Protein AF-A0A9E2L057-F1 (afdb_monomer)

Foldseek 3Di:
DDEDAPDQDADCDDDCPVVQAEQEYHHDHYAHQEDAPQNNCNHQEYHHDHYAHCYYHCNNVCNHAYYHHDQYAHQDDDCLSPCNHAEDAHANYQHQEDECQSNPNHDYYHHYHHPNVPPDHQYHHDPVVVVVVVVDPPDCPDDVPRDPPPDD

pLDDT: mean 88.04, std 18.55, range [28.03, 98.88]

Secondary structure (DSSP, 8-state):
-EEEE--SS--S----TT-TTEEEEE--SS--SEEE-TT-TT--EEE--SS--SEEE-TT-TT--EEE--SS--S----TT-TT--EEE--SS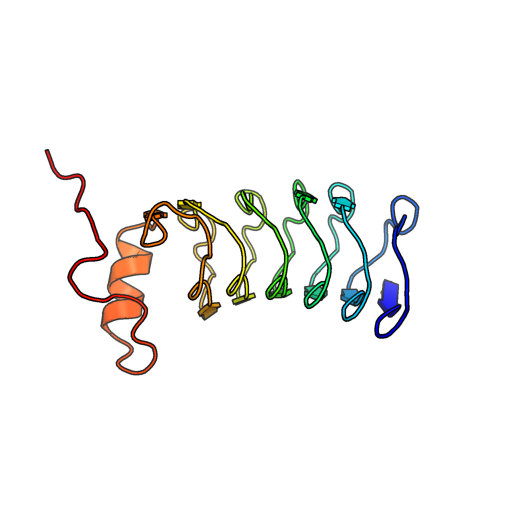--SEEE-TT-TT--EEE------SSSSPEEE--HHHHHHHHT-TT-----TTS------

Structure (mmCIF, N/CA/C/O backbone):
data_AF-A0A9E2L057-F1
#
_entry.id   AF-A0A9E2L057-F1
#
loop_
_atom_site.group_PDB
_atom_site.id
_atom_site.type_symbol
_atom_site.label_atom_id
_atom_site.label_alt_id
_atom_site.label_comp_id
_atom_site.label_asym_id
_atom_site.label_entity_id
_atom_site.label_seq_id
_atom_site.pdbx_PDB_ins_code
_atom_site.Cartn_x
_atom_site.Cartn_y
_atom_site.Cartn_z
_atom_site.occupancy
_atom_site.B_iso_or_equiv
_atom_site.auth_seq_id
_atom_site.auth_comp_id
_atom_site.auth_asym_id
_atom_site.auth_atom_id
_atom_site.pdbx_PDB_model_num
ATOM 1 N N . MET A 1 1 ? 17.215 0.470 -12.779 1.00 57.72 1 MET A N 1
ATOM 2 C CA . MET A 1 1 ? 16.504 1.315 -11.800 1.00 57.72 1 MET A CA 1
ATOM 3 C C . MET A 1 1 ? 15.475 2.101 -12.579 1.00 57.72 1 MET A C 1
ATOM 5 O O . MET A 1 1 ? 15.867 2.837 -13.475 1.00 57.72 1 MET A O 1
ATOM 9 N N . GLY A 1 2 ? 14.192 1.844 -12.336 1.00 88.00 2 GLY A N 1
ATOM 10 C CA . GLY A 1 2 ? 13.094 2.605 -12.920 1.00 88.00 2 GLY A CA 1
ATOM 11 C C . GLY A 1 2 ? 12.475 3.464 -11.829 1.00 88.00 2 GLY A C 1
ATOM 12 O O . GLY A 1 2 ? 11.974 2.924 -10.846 1.00 88.00 2 GLY A O 1
ATOM 13 N N . THR A 1 3 ? 12.531 4.779 -11.977 1.00 95.31 3 THR A N 1
ATOM 14 C CA . THR A 1 3 ? 11.833 5.711 -11.087 1.00 95.31 3 THR A CA 1
ATOM 15 C C . THR A 1 3 ? 10.830 6.476 -11.927 1.00 95.31 3 THR A C 1
ATOM 17 O O . THR A 1 3 ? 11.185 6.955 -13.004 1.00 95.31 3 THR A O 1
ATOM 20 N N . LEU A 1 4 ? 9.597 6.575 -11.441 1.00 97.31 4 LEU A N 1
ATOM 21 C CA . LEU A 1 4 ? 8.559 7.410 -12.029 1.00 97.31 4 LEU A CA 1
ATOM 22 C C . LEU A 1 4 ? 8.053 8.379 -10.965 1.00 97.31 4 LEU A C 1
ATOM 24 O O . LEU A 1 4 ? 7.635 7.948 -9.893 1.00 97.31 4 LEU A O 1
ATOM 28 N N . ASP A 1 5 ? 8.094 9.668 -11.285 1.00 98.06 5 ASP A N 1
ATOM 29 C CA . ASP A 1 5 ? 7.469 10.728 -1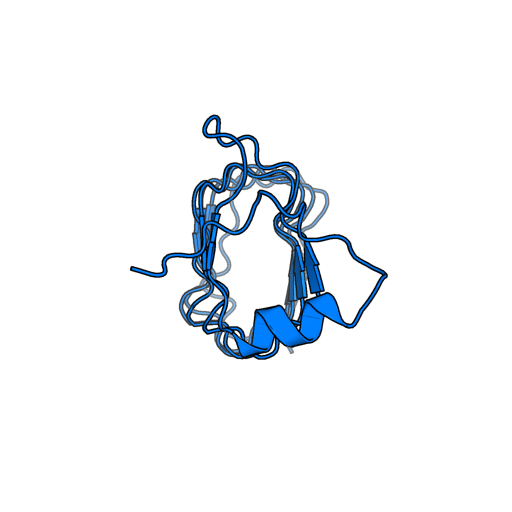0.504 1.00 98.06 5 ASP A CA 1
ATOM 30 C C . ASP A 1 5 ? 6.471 11.460 -11.401 1.00 98.06 5 ASP A C 1
ATOM 32 O O . ASP A 1 5 ? 6.829 11.992 -12.453 1.00 98.06 5 ASP A O 1
ATOM 36 N N . CYS A 1 6 ? 5.209 11.416 -10.999 1.00 97.50 6 CYS A N 1
ATOM 37 C CA . CYS A 1 6 ? 4.091 12.110 -11.627 1.00 97.50 6 CYS A CA 1
ATOM 38 C C . CYS A 1 6 ? 3.256 12.870 -10.583 1.00 97.50 6 CYS A C 1
ATOM 40 O O . CYS A 1 6 ? 2.071 13.141 -10.790 1.00 97.50 6 CYS A O 1
ATOM 42 N N . SER A 1 7 ? 3.872 13.204 -9.446 1.00 97.94 7 SER A N 1
ATOM 43 C CA . SER A 1 7 ? 3.223 13.934 -8.361 1.00 97.94 7 SER A CA 1
ATOM 44 C C . SER A 1 7 ? 2.783 15.342 -8.768 1.00 97.94 7 SER A C 1
ATOM 46 O O . SER A 1 7 ? 3.305 15.904 -9.732 1.00 97.94 7 SER A O 1
ATOM 48 N N . ASN A 1 8 ? 1.856 15.931 -8.008 1.00 98.38 8 ASN A N 1
ATOM 49 C CA . ASN A 1 8 ? 1.398 17.317 -8.178 1.00 98.38 8 ASN A CA 1
ATOM 50 C C . ASN A 1 8 ? 0.765 17.578 -9.554 1.00 98.38 8 ASN A C 1
ATOM 52 O O . ASN A 1 8 ? 1.102 18.541 -10.248 1.00 98.38 8 ASN A O 1
ATOM 56 N N . ASN A 1 9 ? -0.150 16.699 -9.954 1.00 98.12 9 ASN A N 1
ATOM 57 C CA . ASN A 1 9 ? -0.898 16.808 -11.201 1.00 98.12 9 ASN A CA 1
ATOM 58 C C . ASN A 1 9 ? -2.406 16.659 -10.930 1.00 98.12 9 ASN A C 1
ATOM 60 O O . ASN A 1 9 ? -2.872 16.737 -9.798 1.00 98.12 9 ASN A O 1
ATOM 64 N N . GLN A 1 10 ? -3.183 16.502 -11.997 1.00 98.12 10 GLN A N 1
ATOM 65 C CA . GLN A 1 10 ? -4.628 16.258 -11.959 1.00 98.12 10 GLN A CA 1
ATOM 66 C C . GLN A 1 10 ? -4.942 14.891 -12.582 1.00 98.12 10 GLN A C 1
ATOM 68 O O . GLN A 1 10 ? -5.895 14.739 -13.345 1.00 98.12 10 GLN A O 1
ATOM 73 N N . LEU A 1 11 ? -4.067 13.903 -12.360 1.00 98.50 11 LEU A N 1
ATOM 74 C CA . LEU A 1 11 ? -4.264 12.561 -12.895 1.00 98.50 11 LEU A CA 1
ATOM 75 C C . LEU A 1 11 ? -5.439 11.912 -12.173 1.00 98.50 11 LEU A C 1
ATOM 77 O O . LEU A 1 11 ? -5.391 11.723 -10.964 1.00 98.50 11 LEU A O 1
ATOM 81 N N . THR A 1 12 ? -6.462 11.529 -12.928 1.00 98.12 12 THR A N 1
ATOM 82 C CA . THR A 1 12 ? -7.587 10.724 -12.428 1.00 98.12 12 THR A CA 1
ATOM 83 C C . THR A 1 12 ? -7.329 9.222 -12.570 1.00 98.12 12 THR A C 1
ATOM 85 O O . THR A 1 12 ? -7.971 8.399 -11.924 1.00 98.12 12 THR A O 1
ATOM 88 N N . ALA A 1 13 ? -6.356 8.852 -13.407 1.00 97.94 13 ALA A N 1
ATOM 89 C CA . ALA A 1 13 ? -5.925 7.482 -13.633 1.00 97.94 13 ALA A CA 1
ATOM 90 C C . ALA A 1 13 ? -4.418 7.432 -13.902 1.00 97.94 13 ALA A C 1
ATOM 92 O O . ALA A 1 13 ? -3.848 8.344 -14.506 1.00 97.94 13 ALA A O 1
ATOM 93 N N . LEU A 1 14 ? -3.788 6.334 -13.489 1.00 97.88 14 LEU A N 1
ATOM 94 C CA . LEU A 1 14 ? -2.377 6.058 -13.723 1.00 97.88 14 LEU A CA 1
ATOM 95 C C . LEU A 1 14 ? -2.206 4.592 -14.130 1.00 97.88 14 LEU A C 1
ATOM 97 O O . LEU A 1 14 ? -2.419 3.693 -13.322 1.00 97.88 14 LEU A O 1
ATOM 101 N N . ASP A 1 15 ? -1.796 4.360 -15.376 1.00 97.38 15 ASP A N 1
ATOM 102 C CA . ASP A 1 15 ? -1.434 3.029 -15.867 1.00 97.38 15 ASP A CA 1
ATOM 103 C C . ASP A 1 15 ? 0.091 2.879 -15.901 1.00 97.38 15 ASP A C 1
ATOM 105 O O . ASP A 1 15 ? 0.792 3.549 -16.662 1.00 97.38 15 ASP A O 1
ATOM 109 N N . VAL A 1 16 ? 0.599 1.980 -15.058 1.00 96.19 16 VAL A N 1
ATOM 110 C CA . VAL A 1 16 ? 2.021 1.622 -14.961 1.00 96.19 16 VAL A CA 1
ATOM 111 C C . VAL A 1 16 ? 2.269 0.143 -15.259 1.00 96.19 16 VAL A C 1
ATOM 113 O O . VAL A 1 16 ? 3.360 -0.363 -14.978 1.00 96.19 16 VAL A O 1
ATOM 116 N N . ALA A 1 17 ? 1.303 -0.570 -15.849 1.00 94.81 17 ALA A N 1
ATOM 117 C CA . ALA A 1 17 ? 1.390 -2.015 -16.077 1.00 94.81 17 ALA A CA 1
ATOM 118 C C . ALA A 1 17 ? 2.612 -2.407 -16.927 1.00 94.81 17 ALA A C 1
ATOM 120 O O . ALA A 1 17 ? 3.263 -3.420 -16.678 1.00 94.81 17 ALA A O 1
ATOM 121 N N . ASN A 1 18 ? 2.986 -1.559 -17.889 1.00 92.38 18 ASN A N 1
ATOM 122 C CA . ASN A 1 18 ? 4.136 -1.787 -18.770 1.00 92.38 18 ASN A CA 1
ATOM 123 C C . ASN A 1 18 ? 5.481 -1.333 -18.172 1.00 92.38 18 ASN A C 1
ATOM 125 O O . ASN A 1 18 ? 6.533 -1.485 -18.796 1.00 92.38 18 ASN A O 1
ATOM 129 N N . CYS A 1 19 ? 5.484 -0.801 -16.951 1.00 93.50 19 CYS A N 1
ATOM 130 C CA . CYS A 1 19 ? 6.676 -0.307 -16.270 1.00 93.50 19 CYS A CA 1
ATOM 131 C C . CYS A 1 19 ? 7.276 -1.368 -15.322 1.00 93.50 19 CYS A C 1
ATOM 133 O O . CYS A 1 19 ? 7.583 -1.086 -14.167 1.00 93.50 19 CYS A O 1
ATOM 135 N N . ALA A 1 20 ? 7.488 -2.595 -15.812 1.00 89.31 20 ALA A N 1
ATOM 136 C CA . ALA A 1 20 ? 7.874 -3.766 -15.001 1.00 89.31 20 ALA A CA 1
ATOM 137 C C . ALA A 1 20 ? 9.191 -3.625 -14.199 1.00 89.31 20 ALA A C 1
ATOM 139 O O . ALA A 1 20 ? 9.433 -4.361 -13.243 1.00 89.31 20 ALA A O 1
ATOM 140 N N . ASN A 1 21 ? 10.058 -2.679 -14.573 1.00 93.62 21 ASN A N 1
ATOM 141 C CA . ASN A 1 21 ? 11.343 -2.428 -13.908 1.00 93.62 21 ASN A CA 1
ATOM 142 C C . ASN A 1 21 ? 11.295 -1.281 -12.881 1.00 93.62 21 ASN A C 1
ATOM 144 O O . ASN A 1 21 ? 12.358 -0.802 -12.463 1.00 93.62 21 ASN A O 1
ATOM 148 N N . LEU A 1 22 ? 10.101 -0.803 -12.504 1.00 96.38 22 LEU A N 1
ATOM 149 C CA . LEU A 1 22 ? 9.967 0.219 -11.468 1.00 96.38 22 LEU A CA 1
ATOM 150 C C . LEU A 1 22 ? 10.514 -0.283 -10.131 1.00 96.38 22 LEU A C 1
ATOM 152 O O . LEU A 1 22 ? 10.210 -1.377 -9.666 1.00 96.38 22 LEU A O 1
ATOM 156 N N . THR A 1 23 ? 11.334 0.568 -9.529 1.00 97.50 23 THR A N 1
ATOM 157 C CA . THR A 1 23 ? 11.895 0.429 -8.185 1.00 97.50 23 THR A CA 1
ATOM 158 C C . THR A 1 23 ? 11.336 1.487 -7.237 1.00 97.50 23 THR A C 1
ATOM 160 O O . THR A 1 23 ? 11.343 1.275 -6.030 1.00 97.50 23 THR A O 1
ATOM 163 N N . 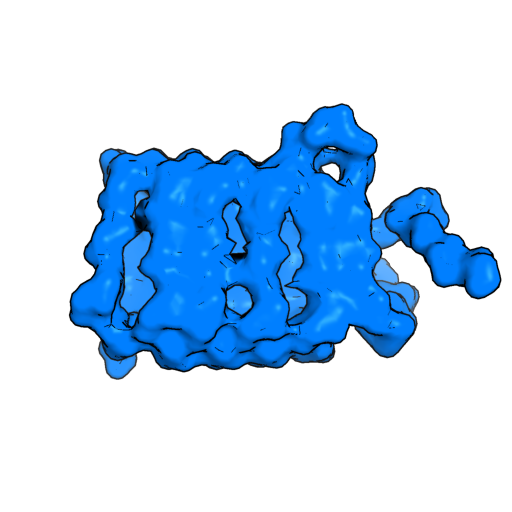SER A 1 24 ? 10.827 2.605 -7.767 1.00 97.81 24 SER A N 1
ATOM 164 C CA . SER A 1 24 ? 10.178 3.669 -6.996 1.00 97.81 24 SER A CA 1
ATOM 165 C C . SER A 1 24 ? 9.070 4.319 -7.819 1.00 97.81 24 SER A C 1
ATOM 167 O O . SER A 1 24 ? 9.290 4.635 -8.992 1.00 97.81 24 SER A O 1
ATOM 169 N N . LEU A 1 25 ? 7.916 4.550 -7.195 1.00 98.31 25 LEU A N 1
ATOM 170 C CA . LEU A 1 25 ? 6.788 5.266 -7.786 1.00 98.31 25 LEU A CA 1
ATOM 171 C C . LEU A 1 25 ? 6.327 6.394 -6.859 1.00 98.31 25 LEU A C 1
ATOM 173 O O . LEU A 1 25 ? 5.951 6.130 -5.719 1.00 98.31 25 LEU A O 1
ATOM 177 N N . THR A 1 26 ? 6.291 7.616 -7.383 1.00 98.56 26 THR A N 1
ATOM 178 C CA . THR A 1 26 ? 5.682 8.780 -6.732 1.00 98.56 26 THR A CA 1
ATOM 179 C C . THR A 1 26 ? 4.542 9.296 -7.607 1.00 98.56 26 THR A C 1
ATOM 181 O O . THR A 1 26 ? 4.741 9.680 -8.759 1.00 98.56 26 THR A O 1
ATOM 184 N N . CYS A 1 27 ? 3.330 9.284 -7.066 1.00 98.56 27 CYS A N 1
ATOM 185 C CA . CYS A 1 27 ? 2.098 9.739 -7.717 1.00 98.56 27 CYS A CA 1
ATOM 186 C C . CYS A 1 27 ? 1.209 10.538 -6.749 1.00 98.56 27 CYS A C 1
ATOM 188 O O . CYS A 1 27 ? -0.011 10.588 -6.901 1.00 98.56 27 CYS A O 1
ATOM 190 N N . SER A 1 28 ? 1.819 11.149 -5.731 1.00 98.69 28 SER A N 1
ATOM 191 C CA . SER A 1 28 ? 1.103 11.932 -4.727 1.00 98.69 28 SER A CA 1
ATOM 192 C C . SER A 1 28 ? 0.438 13.173 -5.309 1.00 98.69 28 SER A C 1
ATOM 194 O O . SER A 1 28 ? 0.844 13.653 -6.367 1.00 98.69 28 SER A O 1
ATOM 196 N N . ASP A 1 29 ? -0.546 13.713 -4.594 1.00 98.69 29 ASP A N 1
ATOM 197 C CA . ASP A 1 29 ? -1.180 14.991 -4.937 1.00 98.69 29 ASP A CA 1
ATOM 198 C C . ASP A 1 29 ? -1.779 14.946 -6.354 1.00 98.69 29 ASP A C 1
ATOM 200 O O . ASP A 1 29 ? -1.361 15.664 -7.265 1.00 98.69 29 ASP A O 1
ATOM 204 N N . ASN A 1 30 ? -2.714 14.012 -6.529 1.00 98.81 30 ASN A N 1
ATOM 205 C CA . ASN A 1 30 ? -3.459 13.742 -7.757 1.00 98.81 30 ASN A CA 1
ATOM 206 C C . ASN A 1 30 ? -4.922 13.390 -7.404 1.00 98.81 30 ASN A C 1
ATOM 208 O O . ASN A 1 30 ? -5.367 13.553 -6.268 1.00 98.81 30 ASN A O 1
ATOM 212 N N . GLU A 1 31 ? -5.694 12.916 -8.381 1.00 98.62 31 GLU A N 1
ATOM 213 C CA . GLU A 1 31 ? -7.104 12.538 -8.237 1.00 98.62 31 GLU A CA 1
ATOM 214 C C . GLU A 1 31 ? -7.327 11.049 -8.565 1.00 98.62 31 GLU A C 1
ATOM 216 O O . GLU A 1 31 ? -8.396 10.658 -9.022 1.00 98.62 31 GLU A O 1
ATOM 221 N N . ILE A 1 32 ? -6.310 10.202 -8.363 1.00 98.81 32 ILE A N 1
ATOM 222 C CA . ILE A 1 32 ? -6.346 8.788 -8.751 1.00 98.81 32 ILE A CA 1
ATOM 223 C C . ILE A 1 32 ? -7.300 8.024 -7.828 1.00 98.81 32 ILE A C 1
ATOM 225 O O . ILE A 1 32 ? -7.163 8.071 -6.605 1.00 98.81 32 ILE A O 1
ATOM 229 N N . GLU A 1 33 ? -8.234 7.275 -8.415 1.00 98.56 33 GLU A N 1
ATOM 230 C CA . GLU A 1 33 ? -9.225 6.479 -7.671 1.00 98.56 33 GLU A CA 1
ATOM 231 C C . GLU A 1 33 ? -8.782 5.032 -7.408 1.00 98.56 33 GLU A C 1
ATOM 233 O O . GLU A 1 33 ? -9.237 4.395 -6.450 1.00 98.56 33 GLU A O 1
ATOM 238 N N . GLN A 1 34 ? -7.911 4.495 -8.267 1.00 98.69 34 GLN A N 1
ATOM 239 C CA . GLN A 1 34 ? -7.412 3.122 -8.196 1.00 98.69 34 GLN A CA 1
ATOM 240 C C . GLN A 1 34 ? -5.957 3.048 -8.657 1.00 98.69 34 GLN A C 1
ATOM 242 O O . GLN A 1 34 ? -5.592 3.641 -9.673 1.00 98.69 34 GLN A O 1
ATOM 247 N N . LEU A 1 35 ? -5.143 2.278 -7.936 1.00 98.56 35 LEU A N 1
ATOM 248 C CA . LEU A 1 35 ? -3.752 2.021 -8.295 1.00 98.56 35 LEU A CA 1
ATOM 249 C C . LEU A 1 35 ? -3.439 0.528 -8.164 1.00 98.56 35 LEU A C 1
ATOM 251 O O . LEU A 1 35 ? -3.551 -0.045 -7.078 1.00 98.56 35 LEU A O 1
ATOM 255 N N . ASP A 1 36 ? -3.035 -0.095 -9.272 1.00 98.19 36 ASP A N 1
ATOM 256 C CA . ASP A 1 36 ? -2.633 -1.502 -9.325 1.00 98.19 36 ASP A CA 1
ATOM 257 C C . ASP A 1 36 ? -1.123 -1.632 -9.552 1.00 98.19 36 ASP A C 1
ATOM 259 O O . ASP A 1 36 ? -0.589 -1.198 -10.576 1.00 98.19 36 ASP A O 1
ATOM 263 N N . LEU A 1 37 ? -0.441 -2.233 -8.574 1.00 97.50 37 LEU A N 1
ATOM 264 C CA . LEU A 1 37 ? 1.000 -2.479 -8.575 1.00 97.50 37 LEU A CA 1
ATOM 265 C C . LEU A 1 37 ? 1.342 -3.972 -8.511 1.00 97.50 37 LEU A C 1
ATOM 267 O O . LEU A 1 37 ? 2.486 -4.345 -8.245 1.00 97.50 37 LEU A O 1
ATOM 271 N N . SER A 1 38 ? 0.368 -4.845 -8.782 1.00 95.00 38 SER A N 1
ATOM 272 C CA . SER A 1 38 ? 0.500 -6.294 -8.595 1.00 95.00 38 SER A CA 1
ATOM 273 C C . SER A 1 38 ? 1.647 -6.946 -9.382 1.00 95.00 38 SER A C 1
ATOM 275 O O . SER A 1 38 ? 2.187 -7.986 -9.005 1.00 95.00 38 SER A O 1
ATOM 277 N N . ASN A 1 39 ? 2.084 -6.315 -10.473 1.00 91.62 39 ASN A N 1
ATOM 278 C CA . ASN A 1 39 ? 3.148 -6.828 -11.335 1.00 91.62 39 ASN A CA 1
ATOM 279 C C . ASN A 1 39 ? 4.531 -6.204 -11.062 1.00 91.62 39 ASN A C 1
ATOM 281 O O . ASN A 1 39 ? 5.492 -6.496 -11.777 1.00 91.62 39 ASN A O 1
ATOM 285 N N . HIS A 1 40 ? 4.681 -5.379 -10.020 1.00 95.62 40 HIS A N 1
ATOM 286 C CA . HIS A 1 40 ? 5.914 -4.628 -9.748 1.00 95.62 40 HIS A CA 1
ATOM 287 C C . HIS A 1 40 ? 6.757 -5.265 -8.632 1.00 95.62 40 HIS A C 1
ATOM 289 O O . HIS A 1 40 ? 7.032 -4.658 -7.600 1.00 95.62 40 HIS A O 1
ATOM 295 N N . GLN A 1 41 ? 7.246 -6.489 -8.863 1.00 94.50 41 GLN A N 1
ATOM 296 C CA . GLN A 1 41 ? 8.023 -7.290 -7.889 1.00 94.50 41 GLN A CA 1
ATOM 297 C C . GLN A 1 41 ? 9.349 -6.650 -7.428 1.00 94.50 41 GLN A C 1
ATOM 299 O O . GLN A 1 41 ? 9.958 -7.085 -6.449 1.00 94.50 41 GLN A O 1
ATOM 304 N N . ASN A 1 42 ? 9.845 -5.649 -8.162 1.00 95.44 42 ASN A N 1
ATOM 305 C CA . ASN A 1 42 ? 11.076 -4.925 -7.834 1.00 95.44 42 ASN A CA 1
ATOM 306 C C . ASN A 1 42 ? 10.825 -3.574 -7.153 1.00 95.44 42 ASN A C 1
ATOM 308 O O . ASN A 1 42 ? 11.793 -2.870 -6.860 1.00 95.44 42 ASN A O 1
ATOM 312 N N . LEU A 1 43 ? 9.562 -3.213 -6.909 1.00 97.50 43 LEU A N 1
ATOM 313 C CA . LEU A 1 43 ? 9.205 -1.953 -6.277 1.00 97.50 43 LEU A CA 1
ATOM 314 C C . LEU A 1 43 ? 9.675 -1.945 -4.818 1.00 97.50 43 LEU A C 1
ATOM 316 O O . LEU A 1 43 ? 9.386 -2.865 -4.058 1.00 97.50 43 LEU A O 1
ATOM 320 N N . LEU A 1 44 ? 10.418 -0.903 -4.445 1.00 98.19 44 LEU A N 1
ATOM 321 C CA . LEU A 1 44 ? 10.961 -0.710 -3.097 1.00 98.19 44 LEU A CA 1
ATOM 322 C C . LEU A 1 44 ? 10.170 0.339 -2.313 1.00 98.19 44 LEU A C 1
ATOM 324 O O . LEU A 1 44 ? 10.095 0.262 -1.088 1.00 98.19 44 LEU A O 1
ATOM 328 N N . GLY A 1 45 ? 9.566 1.304 -3.009 1.00 97.88 45 GLY A N 1
ATOM 329 C CA . GLY A 1 45 ? 8.755 2.346 -2.393 1.00 97.88 45 GLY A CA 1
ATOM 330 C C . GLY A 1 45 ? 7.634 2.838 -3.301 1.00 97.88 45 GLY A C 1
ATOM 331 O O . GLY A 1 45 ? 7.828 2.994 -4.511 1.00 97.88 45 GLY A O 1
ATOM 332 N N . VAL A 1 46 ? 6.480 3.102 -2.691 1.00 98.62 46 VAL A N 1
ATOM 333 C CA . VAL A 1 46 ? 5.341 3.777 -3.318 1.00 98.62 46 VAL A CA 1
ATOM 334 C C . VAL A 1 46 ? 4.892 4.957 -2.461 1.00 98.62 46 VAL A C 1
ATOM 336 O O . VAL A 1 46 ? 4.645 4.820 -1.261 1.00 98.62 46 VAL A O 1
ATOM 339 N N . GLU A 1 47 ? 4.777 6.116 -3.102 1.00 98.75 47 GLU A N 1
ATOM 340 C CA . GLU A 1 47 ? 4.211 7.335 -2.534 1.00 98.75 47 GLU A CA 1
ATOM 341 C C . GLU A 1 47 ? 2.976 7.738 -3.344 1.00 98.75 47 GLU A C 1
ATOM 343 O O . GLU A 1 47 ? 3.076 8.200 -4.482 1.00 98.75 47 GLU A O 1
ATOM 348 N N . CYS A 1 48 ? 1.801 7.513 -2.765 1.00 98.75 48 CYS A N 1
ATOM 349 C CA . CYS A 1 48 ? 0.491 7.740 -3.380 1.00 98.75 48 CYS A CA 1
ATOM 350 C C . CYS A 1 48 ? -0.461 8.512 -2.449 1.00 98.75 48 CYS A C 1
ATOM 352 O O . CYS A 1 48 ? -1.681 8.472 -2.613 1.00 98.75 48 CYS A O 1
ATOM 354 N N . GLN A 1 49 ? 0.093 9.224 -1.460 1.00 98.81 49 GLN A N 1
ATOM 355 C CA . GLN A 1 49 ? -0.681 10.078 -0.561 1.00 98.81 49 GLN A CA 1
ATOM 356 C C . GLN A 1 49 ? -1.438 11.189 -1.296 1.00 98.81 49 GLN A C 1
ATOM 358 O O . GLN A 1 49 ? -1.015 11.620 -2.369 1.00 98.81 49 GLN A O 1
ATOM 363 N N . ASN A 1 50 ? -2.502 11.696 -0.670 1.00 98.75 50 ASN A N 1
ATOM 364 C CA . ASN A 1 50 ? -3.313 12.801 -1.191 1.00 98.75 50 ASN A CA 1
ATOM 365 C C . ASN A 1 50 ? -3.887 12.473 -2.583 1.00 98.75 50 ASN A C 1
ATOM 367 O O . ASN A 1 50 ? -3.615 13.162 -3.566 1.00 98.75 50 ASN A O 1
ATOM 371 N N . ASN A 1 51 ? -4.642 11.379 -2.651 1.00 98.88 51 ASN A N 1
ATOM 372 C CA . ASN A 1 51 ? -5.389 10.941 -3.828 1.00 98.88 51 ASN A CA 1
ATOM 373 C C . ASN A 1 51 ? -6.835 10.604 -3.415 1.00 98.88 51 ASN A C 1
ATOM 375 O O . ASN A 1 51 ? -7.280 10.917 -2.309 1.00 98.88 51 ASN A O 1
ATOM 379 N N . GLN A 1 52 ? -7.591 9.973 -4.312 1.00 98.69 52 GLN A N 1
ATOM 380 C CA . GLN A 1 52 ? -8.946 9.492 -4.051 1.00 98.69 52 GLN A CA 1
ATOM 381 C C . GLN A 1 52 ? -8.996 7.958 -4.037 1.00 98.69 52 GLN A C 1
ATOM 383 O O . GLN A 1 52 ? -10.027 7.370 -4.360 1.00 98.69 52 GLN A O 1
ATOM 388 N N . LEU A 1 53 ? -7.886 7.297 -3.675 1.00 98.88 53 LEU A N 1
ATOM 389 C CA . LEU A 1 53 ? -7.757 5.849 -3.803 1.00 98.88 53 LEU A CA 1
ATOM 390 C C . LEU A 1 53 ? -8.800 5.145 -2.943 1.00 98.88 53 LEU A C 1
ATOM 392 O O . LEU A 1 53 ? -8.735 5.180 -1.716 1.00 98.88 53 LEU A O 1
ATOM 396 N N . SER A 1 54 ? -9.728 4.467 -3.606 1.00 98.44 54 SER A N 1
ATOM 397 C CA . SER A 1 54 ? -10.630 3.491 -2.993 1.00 98.44 54 SER A CA 1
ATOM 398 C C . SER A 1 54 ? -9.998 2.099 -2.960 1.00 98.44 54 SER A C 1
ATOM 400 O O . SER A 1 54 ? -10.341 1.278 -2.112 1.00 98.44 54 SER A O 1
ATOM 402 N N . THR A 1 55 ? -9.055 1.844 -3.876 1.00 98.62 55 THR A N 1
ATOM 403 C CA . THR A 1 55 ? -8.331 0.577 -4.021 1.00 98.62 55 THR A CA 1
ATOM 404 C C . THR A 1 55 ? -6.849 0.831 -4.286 1.00 98.62 55 THR A C 1
ATOM 406 O O . THR A 1 55 ? -6.490 1.554 -5.217 1.00 98.62 55 THR A O 1
ATOM 409 N N . LEU A 1 56 ? -5.992 0.179 -3.500 1.00 98.69 56 LEU A N 1
ATOM 410 C CA . LEU A 1 56 ? -4.551 0.089 -3.721 1.00 98.69 56 LEU A CA 1
ATOM 411 C C . LEU A 1 56 ? -4.156 -1.393 -3.719 1.00 98.69 56 LEU A C 1
ATOM 413 O O . LEU A 1 56 ? -4.254 -2.053 -2.687 1.00 98.69 56 LEU A O 1
ATOM 417 N N . THR A 1 57 ? -3.719 -1.914 -4.865 1.00 98.31 57 THR A N 1
ATOM 418 C CA . THR A 1 57 ? -3.348 -3.331 -5.009 1.00 98.31 57 THR A CA 1
ATOM 419 C C . THR A 1 57 ? -1.834 -3.487 -4.966 1.00 98.31 57 THR A C 1
ATOM 421 O O . THR A 1 57 ? -1.137 -3.028 -5.868 1.00 98.31 57 THR A O 1
ATOM 424 N N . LEU A 1 58 ? -1.330 -4.165 -3.932 1.00 97.50 58 LEU A N 1
ATOM 425 C CA . LEU A 1 58 ? 0.104 -4.410 -3.704 1.00 97.50 58 LEU A CA 1
ATOM 426 C C . LEU A 1 58 ? 0.485 -5.898 -3.804 1.00 97.50 58 LEU A C 1
ATOM 428 O O . LEU A 1 58 ? 1.605 -6.280 -3.463 1.00 97.50 58 LEU A O 1
ATOM 432 N N . ALA A 1 59 ? -0.441 -6.749 -4.253 1.00 92.56 59 ALA A N 1
ATOM 433 C CA . ALA A 1 59 ? -0.249 -8.194 -4.322 1.00 92.56 59 ALA A CA 1
ATOM 434 C C . ALA A 1 59 ? 0.943 -8.552 -5.224 1.00 92.56 59 ALA A C 1
ATOM 436 O O . ALA A 1 59 ? 0.851 -8.422 -6.435 1.00 92.56 59 ALA A O 1
ATOM 437 N N . GLY A 1 60 ? 2.055 -9.019 -4.650 1.00 87.56 60 GLY A N 1
ATOM 438 C CA . GLY A 1 60 ? 3.274 -9.354 -5.404 1.00 87.56 60 GLY A CA 1
ATOM 439 C C . GLY A 1 60 ? 4.425 -8.355 -5.249 1.00 87.56 60 GLY A C 1
ATOM 440 O O . GLY A 1 60 ? 5.531 -8.621 -5.727 1.00 87.56 60 GLY A O 1
ATOM 441 N N . CYS A 1 61 ? 4.231 -7.256 -4.517 1.00 95.44 61 CYS A N 1
ATOM 442 C CA . CYS A 1 61 ? 5.285 -6.303 -4.164 1.00 95.44 61 CYS A CA 1
ATOM 443 C C . CYS A 1 61 ? 6.138 -6.788 -2.969 1.00 95.44 61 CYS A C 1
ATOM 445 O O . CYS A 1 61 ? 6.298 -6.088 -1.972 1.00 95.44 61 CYS A O 1
ATOM 447 N N . SER A 1 62 ? 6.731 -7.982 -3.052 1.00 95.56 62 SER A N 1
ATOM 448 C CA . SER A 1 62 ? 7.421 -8.618 -1.911 1.00 95.56 62 SER A CA 1
ATOM 449 C C . SER A 1 62 ? 8.675 -7.895 -1.409 1.00 95.56 62 SER A C 1
ATOM 451 O O . SER A 1 62 ? 9.095 -8.112 -0.274 1.00 95.56 62 SER A O 1
ATOM 453 N N . LYS A 1 63 ? 9.265 -7.011 -2.223 1.00 97.00 63 LYS A N 1
ATOM 454 C CA . LYS A 1 63 ? 10.431 -6.184 -1.861 1.00 97.00 63 LYS A CA 1
ATOM 455 C C . LYS A 1 63 ? 10.065 -4.789 -1.346 1.00 97.00 63 LYS A C 1
ATOM 457 O O . LYS A 1 63 ? 10.966 -3.986 -1.100 1.00 97.00 63 LYS A O 1
ATOM 462 N N . LEU A 1 64 ? 8.776 -4.479 -1.227 1.00 97.94 64 LEU A N 1
ATOM 463 C CA . LEU A 1 64 ? 8.313 -3.148 -0.860 1.00 97.94 64 LEU A CA 1
ATOM 464 C C . LEU A 1 64 ? 8.698 -2.840 0.587 1.00 97.94 64 LEU A C 1
ATOM 466 O O . LEU A 1 64 ? 8.328 -3.568 1.500 1.00 97.94 64 LEU A O 1
ATOM 470 N N . MET A 1 65 ? 9.442 -1.754 0.788 1.00 98.25 65 MET A N 1
ATOM 471 C CA . MET A 1 65 ? 9.952 -1.335 2.096 1.00 98.25 65 MET A CA 1
ATOM 472 C C . MET A 1 65 ? 9.181 -0.145 2.669 1.00 98.25 65 MET A C 1
ATOM 474 O O . MET A 1 65 ? 9.146 0.035 3.890 1.00 98.25 65 MET A O 1
ATOM 478 N N . VAL A 1 66 ? 8.601 0.688 1.799 1.00 98.38 66 VAL A N 1
ATOM 479 C CA . VAL A 1 66 ? 7.901 1.921 2.175 1.00 98.38 66 VAL A CA 1
ATOM 480 C C . VAL A 1 66 ? 6.594 2.046 1.401 1.00 98.38 66 VAL A C 1
ATOM 482 O O . VAL A 1 66 ? 6.594 2.039 0.170 1.00 98.38 66 VAL A O 1
ATOM 485 N N . VAL A 1 67 ? 5.498 2.231 2.133 1.00 98.69 67 VAL A N 1
ATOM 486 C CA . VAL A 1 67 ? 4.185 2.580 1.582 1.00 98.69 67 VAL A CA 1
ATOM 487 C C . VAL A 1 67 ? 3.705 3.863 2.243 1.00 98.69 67 VAL A C 1
ATOM 489 O O . VAL A 1 67 ? 3.536 3.913 3.462 1.00 98.69 67 VAL A O 1
ATOM 492 N N . LYS A 1 68 ? 3.470 4.898 1.435 1.00 98.75 68 LYS A N 1
ATOM 493 C CA . LYS A 1 68 ? 2.757 6.112 1.843 1.00 98.75 68 LYS A CA 1
ATOM 494 C C . LYS A 1 68 ? 1.463 6.214 1.051 1.00 98.75 68 LYS A C 1
ATOM 496 O O . LYS A 1 68 ? 1.488 6.417 -0.162 1.00 98.75 68 LYS A O 1
ATOM 501 N N . CYS A 1 69 ? 0.345 6.032 1.737 1.00 98.75 69 CYS A N 1
ATOM 502 C CA . CYS A 1 69 ? -1.001 6.033 1.167 1.00 98.75 69 CYS A CA 1
ATOM 503 C C . CYS A 1 69 ? -2.000 6.810 2.040 1.00 98.75 69 CYS A C 1
ATOM 505 O O . CYS A 1 69 ? -3.212 6.649 1.892 1.00 98.75 69 CYS A O 1
ATOM 507 N N . GLN A 1 70 ? -1.510 7.659 2.949 1.00 98.69 70 GLN A N 1
ATOM 508 C CA . GLN A 1 70 ? -2.354 8.514 3.779 1.00 98.69 70 GLN A CA 1
ATOM 509 C C . GLN A 1 70 ? -3.216 9.482 2.955 1.00 98.69 70 GLN A C 1
ATOM 511 O O . GLN A 1 70 ? -2.865 9.809 1.817 1.00 98.69 70 GLN A O 1
ATOM 516 N N . ASN A 1 71 ? -4.293 9.993 3.557 1.00 98.62 71 ASN A N 1
ATOM 517 C CA . ASN A 1 71 ? -5.237 10.917 2.916 1.00 98.62 71 ASN A CA 1
ATOM 518 C C . ASN A 1 71 ? -5.801 10.338 1.607 1.00 98.62 71 ASN A C 1
ATOM 520 O O . ASN A 1 71 ? -5.599 10.888 0.523 1.00 98.62 71 ASN A O 1
ATOM 524 N N . ASN A 1 72 ? -6.468 9.193 1.724 1.00 98.88 72 ASN A N 1
ATOM 525 C CA . ASN A 1 72 ? -7.147 8.495 0.635 1.00 98.88 72 ASN A CA 1
ATOM 526 C C . ASN A 1 72 ? -8.526 8.001 1.122 1.00 98.88 72 ASN A C 1
ATOM 528 O O . ASN A 1 72 ? -9.031 8.427 2.162 1.00 98.88 72 ASN A O 1
ATOM 532 N N . GLN A 1 73 ? -9.181 7.132 0.351 1.00 98.56 73 GLN A N 1
ATOM 533 C CA . GLN A 1 73 ? -10.508 6.584 0.645 1.00 98.56 73 GLN A CA 1
ATOM 534 C C . GLN A 1 73 ? -10.471 5.056 0.823 1.00 98.56 73 GLN A C 1
ATOM 536 O O . GLN A 1 73 ? -11.469 4.374 0.582 1.00 98.56 73 GLN A O 1
ATOM 541 N N . LEU A 1 74 ? -9.323 4.502 1.232 1.00 98.75 74 LEU A N 1
ATOM 542 C CA . LEU A 1 74 ? -9.135 3.058 1.347 1.00 98.75 74 LEU A CA 1
ATOM 543 C C . LEU A 1 74 ? -10.019 2.498 2.461 1.00 98.75 74 LEU A C 1
ATOM 545 O O . LEU A 1 74 ? -9.954 2.951 3.602 1.00 98.75 74 LEU A O 1
ATOM 549 N N . THR A 1 75 ? -10.817 1.485 2.131 1.00 97.94 75 THR A N 1
ATOM 550 C CA . THR A 1 75 ? -11.633 0.728 3.102 1.00 97.94 75 THR A CA 1
ATOM 551 C C . THR A 1 75 ? -10.973 -0.585 3.520 1.00 97.94 75 THR A C 1
ATOM 553 O O . THR A 1 75 ? -11.280 -1.122 4.583 1.00 97.94 75 THR A O 1
ATOM 556 N N . ASN A 1 76 ? -10.027 -1.064 2.710 1.00 98.00 76 ASN A N 1
ATOM 557 C CA . ASN A 1 76 ? -9.160 -2.198 2.980 1.00 98.00 76 ASN A CA 1
ATOM 558 C C . ASN A 1 76 ? -7.750 -1.906 2.443 1.00 98.00 76 ASN A C 1
ATOM 560 O O . ASN A 1 76 ? -7.599 -1.176 1.460 1.00 98.00 76 ASN A O 1
ATOM 564 N N . LEU A 1 77 ? -6.736 -2.500 3.065 1.00 98.38 77 LEU A N 1
ATOM 565 C CA . LEU A 1 77 ? -5.351 -2.446 2.616 1.00 98.38 77 LEU A CA 1
ATOM 566 C C . LEU A 1 77 ? -4.689 -3.802 2.875 1.00 98.38 77 LEU A C 1
ATOM 568 O O . LEU A 1 77 ? -4.315 -4.110 4.003 1.00 98.38 77 LEU A O 1
ATOM 572 N N . ASP A 1 78 ? -4.550 -4.598 1.816 1.00 98.06 78 ASP A N 1
ATOM 573 C CA . ASP A 1 78 ? -3.855 -5.883 1.871 1.00 98.06 78 ASP A CA 1
ATOM 574 C C . ASP A 1 78 ? -2.354 -5.689 1.609 1.00 98.06 78 ASP A C 1
ATOM 576 O O . ASP A 1 78 ? -1.931 -5.226 0.545 1.00 98.06 78 ASP A O 1
ATOM 580 N N . ILE A 1 79 ? -1.557 -6.037 2.614 1.00 97.38 79 ILE A N 1
ATOM 581 C CA . ILE A 1 79 ? -0.094 -5.933 2.647 1.00 97.38 79 ILE A CA 1
ATOM 582 C C . ILE A 1 79 ? 0.554 -7.265 3.03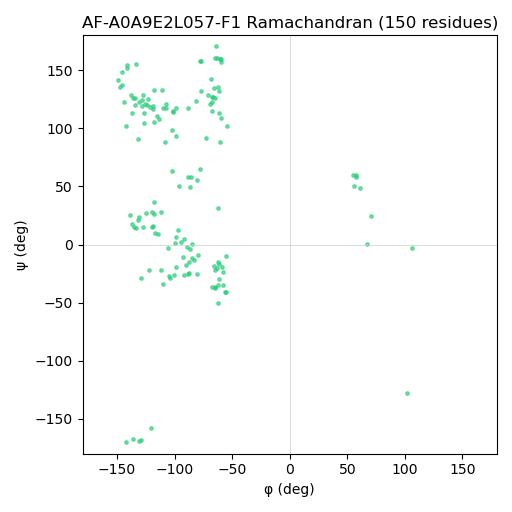7 1.00 97.38 79 ILE A C 1
ATOM 584 O O . ILE A 1 79 ? 1.746 -7.296 3.351 1.00 97.38 79 ILE A O 1
ATOM 588 N N . ASP A 1 80 ? -0.201 -8.363 2.986 1.00 95.44 80 ASP A N 1
ATOM 589 C CA . ASP A 1 80 ? 0.235 -9.696 3.409 1.00 95.44 80 ASP A CA 1
ATOM 590 C C . ASP A 1 80 ? 1.519 -10.134 2.688 1.00 95.44 80 ASP A C 1
ATOM 592 O O . ASP A 1 80 ? 2.479 -10.630 3.277 1.00 95.44 80 ASP A O 1
ATOM 596 N N . THR A 1 81 ? 1.579 -9.836 1.387 1.00 93.88 81 THR A N 1
ATOM 597 C CA . THR A 1 81 ? 2.720 -10.191 0.532 1.00 93.88 81 THR A CA 1
ATOM 598 C C . THR A 1 81 ? 3.924 -9.254 0.671 1.00 93.88 81 THR A C 1
ATOM 600 O O . THR A 1 81 ? 4.999 -9.570 0.159 1.00 93.88 81 THR A O 1
ATOM 603 N N . CYS A 1 82 ? 3.793 -8.125 1.374 1.00 97.06 82 CYS A N 1
ATOM 604 C CA . CYS A 1 82 ? 4.840 -7.114 1.551 1.00 97.06 82 CYS A CA 1
ATOM 605 C C . CYS A 1 82 ? 5.766 -7.466 2.735 1.00 97.06 82 CYS A C 1
ATOM 607 O O . CYS A 1 82 ? 5.906 -6.699 3.689 1.00 97.06 82 CYS A O 1
ATOM 609 N N . SER A 1 83 ? 6.409 -8.637 2.706 1.00 95.00 83 SER A N 1
ATOM 610 C CA . SER A 1 83 ? 7.201 -9.165 3.836 1.00 95.00 83 SER A CA 1
ATOM 611 C C . SER A 1 83 ? 8.428 -8.319 4.217 1.00 95.00 83 SER A C 1
ATOM 613 O O . SER A 1 83 ? 8.943 -8.434 5.329 1.00 95.00 83 SER A O 1
ATOM 615 N N . GLU A 1 84 ? 8.912 -7.473 3.304 1.00 97.31 84 GLU A N 1
ATOM 616 C CA . GLU A 1 84 ? 10.041 -6.556 3.525 1.00 97.31 84 GLU A CA 1
ATOM 617 C C . GLU A 1 84 ? 9.623 -5.160 4.023 1.00 97.31 84 GLU A C 1
ATOM 619 O O . GLU A 1 84 ? 10.474 -4.278 4.161 1.00 97.31 84 GLU A O 1
ATOM 624 N N . LEU A 1 85 ? 8.332 -4.943 4.305 1.00 97.50 85 LEU A N 1
ATOM 625 C CA . LEU A 1 85 ? 7.799 -3.635 4.676 1.00 97.50 85 LEU A CA 1
ATOM 626 C C . LEU A 1 85 ? 8.378 -3.152 6.009 1.00 97.50 85 LEU A C 1
ATOM 628 O O . LEU A 1 85 ? 8.287 -3.833 7.027 1.00 97.50 85 LEU A O 1
ATOM 632 N N . VAL A 1 86 ? 8.954 -1.947 6.000 1.00 96.69 86 VAL A N 1
ATOM 633 C CA . VAL A 1 86 ? 9.567 -1.305 7.176 1.00 96.69 86 VAL A CA 1
ATOM 634 C C . VAL A 1 86 ? 8.746 -0.108 7.645 1.00 96.69 86 VAL A C 1
ATOM 636 O O . VAL A 1 86 ? 8.698 0.176 8.844 1.00 96.69 86 VAL A O 1
ATOM 639 N N . ARG A 1 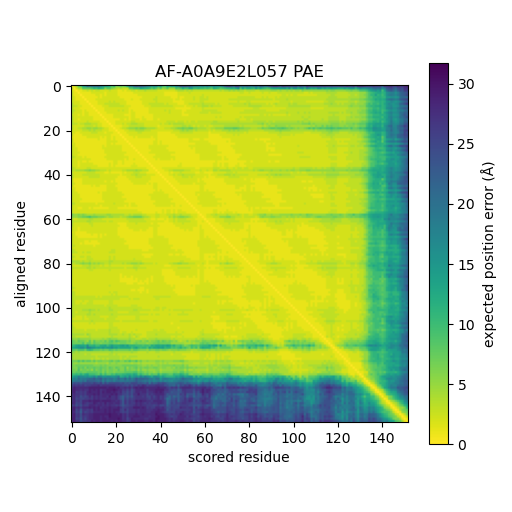87 ? 8.113 0.613 6.709 1.00 96.56 87 ARG A N 1
ATOM 640 C CA . ARG A 1 87 ? 7.332 1.821 7.000 1.00 96.56 87 ARG A CA 1
ATOM 641 C C . ARG A 1 87 ? 5.999 1.810 6.268 1.00 96.56 87 ARG A C 1
ATOM 643 O O . ARG A 1 87 ? 5.981 1.718 5.039 1.00 96.56 87 ARG A O 1
ATOM 650 N N . LEU A 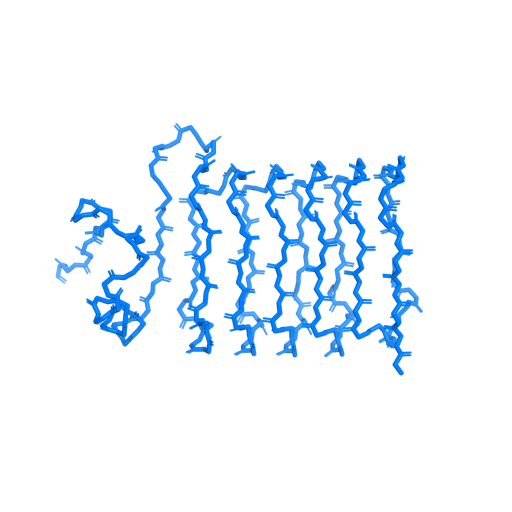1 88 ? 4.920 1.984 7.021 1.00 98.00 88 LEU A N 1
ATOM 651 C CA . LEU A 1 88 ? 3.569 2.112 6.496 1.00 98.00 88 LEU A CA 1
ATOM 652 C C . LEU A 1 88 ? 2.891 3.361 7.057 1.00 98.00 88 LEU A C 1
ATOM 654 O O . LEU A 1 88 ? 2.667 3.471 8.259 1.00 98.00 88 LEU A O 1
ATOM 658 N N . TYR A 1 89 ? 2.516 4.268 6.160 1.00 97.94 89 TYR A N 1
ATOM 659 C CA . TYR A 1 89 ? 1.696 5.437 6.455 1.00 97.94 89 TYR A CA 1
ATOM 660 C C . TYR A 1 89 ? 0.359 5.275 5.729 1.00 97.94 89 TYR A C 1
ATOM 662 O O . TYR A 1 89 ? 0.294 5.342 4.500 1.00 97.94 89 TYR A O 1
ATOM 670 N N . CYS A 1 90 ? -0.700 5.012 6.487 1.00 98.00 90 CYS A N 1
ATOM 671 C CA . CYS A 1 90 ? -2.060 4.785 5.992 1.00 98.00 90 CYS A CA 1
ATOM 672 C C . CYS A 1 90 ? -3.124 5.542 6.805 1.00 98.00 90 CYS A C 1
ATOM 674 O O . CYS A 1 90 ? -4.315 5.247 6.694 1.00 98.00 90 CYS A O 1
ATOM 676 N N . TYR A 1 91 ? -2.711 6.523 7.613 1.00 96.06 91 TYR A N 1
ATOM 677 C CA . TYR A 1 91 ? -3.611 7.400 8.362 1.00 96.06 91 TYR A CA 1
ATOM 678 C C . TYR A 1 91 ? -4.555 8.190 7.443 1.00 96.06 91 TYR A C 1
ATOM 680 O O . TYR A 1 91 ? -4.285 8.352 6.253 1.00 96.06 91 TYR A O 1
ATOM 688 N N . GLU A 1 92 ? -5.665 8.683 7.995 1.00 96.94 92 GLU A N 1
ATOM 689 C CA . GLU A 1 92 ? -6.672 9.452 7.241 1.00 96.94 92 GLU A CA 1
ATOM 690 C C . GLU A 1 92 ? -7.201 8.682 6.009 1.00 96.94 92 GLU A C 1
ATOM 692 O O . GLU A 1 92 ? -7.228 9.184 4.885 1.00 96.94 92 GLU A O 1
ATOM 697 N N . ASN A 1 93 ? -7.606 7.430 6.239 1.00 98.44 93 ASN A N 1
ATOM 698 C CA . ASN A 1 93 ? -8.342 6.575 5.302 1.00 98.44 93 ASN A CA 1
ATOM 699 C C . ASN A 1 93 ? -9.694 6.163 5.924 1.00 98.44 93 ASN A C 1
ATOM 701 O O . ASN A 1 93 ? -10.222 6.856 6.796 1.00 98.44 93 ASN A O 1
ATOM 705 N N . GLN A 1 94 ? -10.296 5.064 5.467 1.00 97.88 94 GLN A N 1
ATOM 706 C CA . GLN A 1 94 ? -11.553 4.503 5.974 1.00 97.88 94 GLN A CA 1
ATOM 707 C C . GLN A 1 94 ? -11.393 3.026 6.384 1.00 97.88 94 GLN A C 1
ATOM 709 O O . GLN A 1 94 ? -12.358 2.260 6.350 1.00 97.88 94 GLN A O 1
ATOM 714 N N . LEU A 1 95 ? -10.181 2.613 6.770 1.00 97.31 95 LEU A N 1
ATOM 715 C CA . LEU A 1 95 ? -9.879 1.231 7.146 1.00 97.31 95 LEU A CA 1
ATOM 716 C C . LEU A 1 95 ? -10.631 0.851 8.425 1.00 97.31 95 LEU A C 1
ATOM 718 O O . LEU A 1 95 ? -10.646 1.616 9.389 1.00 97.31 95 LEU A O 1
ATOM 722 N N . THR A 1 96 ? -11.244 -0.334 8.455 1.00 95.62 96 THR A N 1
ATOM 723 C CA . THR A 1 96 ? -11.886 -0.876 9.673 1.00 95.62 96 THR A CA 1
ATOM 724 C C . THR A 1 96 ? -11.026 -1.906 10.384 1.00 95.62 96 THR A C 1
ATOM 726 O O . THR A 1 96 ? -11.137 -2.075 11.595 1.00 95.62 96 THR A O 1
ATOM 729 N N . GLU A 1 97 ? -10.163 -2.573 9.629 1.00 96.25 97 GLU A N 1
ATOM 730 C CA . GLU A 1 97 ? -9.147 -3.472 10.145 1.00 96.25 97 GLU A CA 1
ATOM 731 C C . GLU A 1 97 ? -7.860 -3.316 9.334 1.00 96.25 97 GLU A C 1
ATOM 733 O O . GLU A 1 97 ? -7.902 -2.905 8.173 1.00 96.25 97 GLU A O 1
ATOM 738 N N . LEU A 1 98 ? -6.729 -3.633 9.954 1.00 96.88 98 LEU A N 1
ATOM 739 C CA . LEU A 1 98 ? -5.443 -3.745 9.282 1.00 96.88 98 LEU A CA 1
ATOM 740 C C . LEU A 1 98 ? -4.646 -4.884 9.925 1.00 96.88 98 LEU A C 1
ATOM 742 O O . LEU A 1 98 ? -4.400 -4.894 11.133 1.00 96.88 98 LEU A O 1
ATOM 746 N N . ASP A 1 99 ? -4.265 -5.858 9.103 1.00 97.19 99 ASP A N 1
ATOM 747 C CA . ASP A 1 99 ? -3.429 -6.979 9.516 1.00 97.19 99 ASP A CA 1
ATOM 748 C C . ASP A 1 99 ? -1.979 -6.713 9.125 1.00 97.19 99 ASP A C 1
ATOM 750 O O . ASP A 1 99 ? -1.659 -6.568 7.948 1.00 97.19 99 ASP A O 1
ATOM 754 N N . VAL A 1 100 ? -1.112 -6.619 10.129 1.00 95.81 100 VAL A N 1
ATOM 755 C CA . VAL A 1 100 ? 0.335 -6.428 9.967 1.00 95.81 100 VAL A CA 1
ATOM 756 C C . VAL A 1 100 ? 1.119 -7.615 10.529 1.00 95.81 100 VAL A C 1
ATOM 758 O O . VAL A 1 100 ? 2.345 -7.548 10.642 1.00 95.81 100 VAL A O 1
ATOM 761 N N . SER A 1 101 ? 0.445 -8.716 10.880 1.00 95.25 101 SER A N 1
ATOM 762 C CA . SER A 1 101 ? 1.059 -9.876 11.537 1.00 95.25 101 SER A CA 1
ATOM 763 C C . SER A 1 101 ? 2.158 -10.538 10.693 1.00 95.25 101 SER A C 1
ATOM 765 O O . SER A 1 101 ? 3.145 -11.041 11.235 1.00 95.25 101 SER A O 1
ATOM 767 N N . HIS A 1 102 ? 2.057 -10.469 9.364 1.00 94.62 102 HIS A N 1
ATOM 768 C CA . HIS A 1 102 ? 3.075 -10.991 8.446 1.00 94.62 102 HIS A CA 1
ATOM 769 C C . HIS A 1 102 ? 4.197 -9.987 8.128 1.00 94.62 102 HIS A C 1
ATOM 771 O O . HIS A 1 102 ? 5.280 -10.380 7.684 1.00 94.62 102 HIS A O 1
ATOM 777 N N . ASN A 1 103 ? 4.012 -8.698 8.427 1.00 95.56 103 ASN A N 1
ATOM 778 C CA . ASN A 1 103 ? 5.006 -7.646 8.203 1.00 95.56 103 ASN A CA 1
ATOM 779 C C . ASN A 1 103 ? 5.945 -7.508 9.417 1.00 95.56 103 ASN A C 1
ATOM 781 O O . ASN A 1 103 ? 6.078 -6.448 10.022 1.00 95.56 103 ASN A O 1
ATOM 785 N N . THR A 1 104 ? 6.636 -8.587 9.785 1.00 93.75 104 THR A N 1
ATOM 786 C CA . THR A 1 104 ? 7.500 -8.658 10.988 1.00 93.75 104 THR A CA 1
ATOM 787 C C . THR A 1 104 ? 8.696 -7.687 10.979 1.00 93.75 104 THR A C 1
ATOM 789 O O . THR A 1 104 ? 9.314 -7.421 12.013 1.00 93.75 104 THR A O 1
ATOM 792 N N . LYS A 1 105 ? 9.031 -7.114 9.815 1.00 94.50 105 LYS A N 1
ATOM 793 C CA . LYS A 1 105 ? 10.067 -6.077 9.653 1.00 94.50 105 LYS A CA 1
ATOM 794 C C . LYS A 1 105 ? 9.548 -4.649 9.822 1.00 94.50 105 LYS A C 1
ATOM 796 O O . LYS A 1 105 ? 10.349 -3.713 9.759 1.00 94.50 105 LYS A O 1
ATOM 801 N N . LEU A 1 106 ? 8.249 -4.474 10.054 1.00 93.56 106 LEU A N 1
ATOM 802 C CA . LEU A 1 106 ? 7.640 -3.168 10.251 1.00 93.56 106 LEU A CA 1
ATOM 803 C C . LEU A 1 106 ? 8.233 -2.505 11.500 1.00 93.56 106 LEU A C 1
ATOM 805 O O . LEU A 1 106 ? 8.471 -3.156 12.516 1.00 93.56 106 LEU A O 1
ATOM 809 N N . A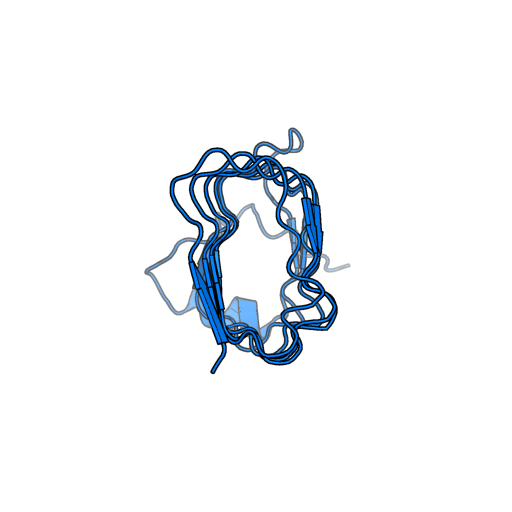RG A 1 107 ? 8.561 -1.219 11.387 1.00 89.88 107 ARG A N 1
ATOM 810 C CA . ARG A 1 107 ? 9.140 -0.407 12.474 1.00 89.88 107 ARG A CA 1
ATOM 811 C C . ARG A 1 107 ? 8.395 0.899 12.672 1.00 89.88 107 ARG A C 1
ATOM 813 O O . ARG A 1 107 ? 8.401 1.444 13.766 1.00 89.88 107 ARG A O 1
ATOM 820 N N . ILE A 1 108 ? 7.795 1.413 11.601 1.00 90.25 108 ILE A N 1
ATOM 821 C CA . ILE A 1 108 ? 6.972 2.616 11.634 1.00 90.25 108 ILE A CA 1
ATOM 822 C C . ILE A 1 108 ? 5.628 2.262 11.027 1.00 90.25 108 ILE A C 1
ATOM 824 O O . ILE A 1 108 ? 5.554 1.857 9.864 1.00 90.25 108 ILE A O 1
ATOM 828 N N . LEU A 1 109 ? 4.584 2.445 11.818 1.00 94.06 109 LEU A N 1
ATOM 829 C CA . LEU A 1 109 ? 3.209 2.277 11.404 1.00 94.06 109 LEU A CA 1
ATOM 830 C C . LEU A 1 109 ? 2.446 3.529 11.849 1.00 94.06 109 LEU A C 1
ATOM 832 O O . LEU A 1 109 ? 2.481 3.890 13.018 1.00 94.06 109 LEU A O 1
ATOM 836 N N . GLU A 1 110 ? 1.813 4.219 10.903 1.00 93.69 110 GLU A N 1
ATOM 837 C CA . GLU A 1 110 ? 0.956 5.385 11.144 1.00 93.69 110 GLU A CA 1
ATOM 838 C C . GLU A 1 110 ? -0.412 5.145 10.492 1.00 93.69 110 GLU A C 1
ATOM 840 O O . GLU A 1 110 ? -0.532 5.220 9.270 1.00 93.69 110 GLU A O 1
ATOM 845 N N . CYS A 1 111 ? -1.446 4.836 11.283 1.00 94.50 111 CYS A N 1
ATOM 846 C CA . CYS A 1 111 ? -2.786 4.475 10.789 1.00 94.50 111 CYS A CA 1
ATOM 847 C C . CYS A 1 111 ? -3.933 5.192 11.519 1.00 94.50 111 CYS A C 1
ATOM 849 O O . CYS A 1 111 ? -5.087 4.795 11.391 1.00 94.50 111 CYS A O 1
ATOM 851 N N . TYR A 1 112 ? -3.649 6.245 12.281 1.00 89.81 112 TYR A N 1
ATOM 852 C CA . TYR A 1 112 ? -4.673 7.005 13.001 1.00 89.81 112 TYR A CA 1
ATOM 853 C C . TYR A 1 112 ? -5.666 7.707 12.050 1.00 89.81 112 TYR A C 1
ATOM 855 O O . TYR A 1 112 ? -5.485 7.756 10.834 1.00 89.81 112 TYR A O 1
ATOM 863 N N . GLY A 1 113 ? -6.743 8.276 12.598 1.00 92.62 113 GLY A N 1
ATOM 864 C CA . GLY A 1 113 ? -7.660 9.122 11.819 1.00 92.62 113 GLY A CA 1
ATOM 865 C C . GLY A 1 113 ? -8.513 8.370 10.791 1.00 92.62 113 GLY A C 1
ATOM 866 O O . GLY A 1 113 ? -8.953 8.965 9.810 1.00 92.62 113 GLY A O 1
ATOM 867 N N . GLN A 1 114 ? -8.759 7.070 10.985 1.00 94.38 114 GLN A N 1
ATOM 868 C CA . GLN A 1 114 ? -9.632 6.301 10.094 1.00 94.38 114 GLN A CA 1
ATOM 869 C C . GLN A 1 114 ? -11.085 6.779 10.217 1.00 94.38 114 GLN A C 1
ATOM 871 O O . GLN A 1 114 ? -11.735 6.606 11.247 1.00 94.38 114 GLN A O 1
ATOM 876 N N . LYS A 1 115 ? -11.637 7.350 9.144 1.00 93.06 115 LYS A N 1
ATOM 877 C CA . LYS A 1 115 ? -13.025 7.840 9.055 1.00 93.06 115 LYS A CA 1
ATOM 878 C C . LYS A 1 115 ? -13.975 6.717 8.640 1.00 93.06 115 LYS A C 1
ATOM 880 O O . LYS A 1 115 ? -14.768 6.855 7.717 1.00 93.06 115 LYS A O 1
ATOM 885 N N . ASN A 1 116 ? -13.872 5.581 9.321 1.00 87.25 116 ASN A N 1
ATOM 886 C CA . ASN A 1 116 ? -14.510 4.322 8.934 1.00 87.25 116 ASN A CA 1
ATOM 887 C C . ASN A 1 116 ? -15.959 4.153 9.449 1.00 87.25 116 ASN A C 1
ATOM 889 O O . ASN A 1 116 ? -16.610 3.149 9.164 1.00 87.25 116 ASN A O 1
ATOM 893 N N . GLY A 1 117 ? -16.463 5.100 10.251 1.00 88.38 117 GLY A N 1
ATOM 894 C CA . GLY A 1 117 ? -17.804 5.059 10.849 1.00 88.38 117 GLY A CA 1
ATOM 895 C C . GLY A 1 117 ? -18.030 3.956 11.896 1.00 88.38 117 GLY A C 1
ATOM 896 O O . GLY A 1 117 ? -19.128 3.864 12.442 1.00 88.38 117 GLY A O 1
ATOM 897 N N . LYS A 1 118 ? -17.018 3.132 12.189 1.00 80.94 118 LYS A N 1
ATOM 898 C CA . LYS A 1 118 ? -17.062 2.009 13.140 1.00 80.94 118 LYS A CA 1
ATOM 899 C C . LYS A 1 118 ? -16.321 2.285 14.452 1.00 80.94 118 LYS A C 1
ATOM 901 O O . LYS A 1 118 ? -16.372 1.451 15.349 1.00 80.94 118 LYS A O 1
ATOM 906 N N . GLY A 1 119 ? -15.684 3.449 14.579 1.00 83.50 119 GLY A N 1
ATOM 907 C CA . GLY A 1 119 ? -14.898 3.829 15.750 1.00 83.50 119 GLY A CA 1
ATOM 908 C C . GLY A 1 119 ? -13.410 3.658 15.477 1.00 83.50 119 GLY A C 1
ATOM 909 O O . GLY A 1 119 ? -12.897 4.202 14.500 1.00 83.50 119 GLY A O 1
ATOM 910 N N . TRP A 1 120 ? -12.720 2.935 16.352 1.00 83.31 120 TRP A N 1
ATOM 911 C CA . TRP A 1 120 ? -11.279 2.711 16.251 1.00 83.31 120 TRP A CA 1
ATOM 912 C C . TRP A 1 120 ? -10.936 1.664 15.186 1.00 83.31 120 TRP A C 1
ATOM 914 O O . TRP A 1 120 ? -11.781 0.864 14.776 1.00 83.31 120 TRP A O 1
ATOM 924 N N . LEU A 1 121 ? -9.700 1.702 14.694 1.00 90.88 121 LEU A N 1
ATOM 925 C CA . LEU A 1 121 ? -9.197 0.695 13.767 1.00 90.88 121 LEU A CA 1
ATOM 926 C C . LEU A 1 121 ? -8.844 -0.577 14.539 1.00 90.88 121 LEU A C 1
ATOM 928 O O . LEU A 1 121 ? -8.102 -0.518 15.513 1.00 90.88 121 LEU A O 1
ATOM 932 N N . VAL A 1 122 ? -9.295 -1.734 14.056 1.00 93.56 122 VAL A N 1
ATOM 933 C CA . VAL A 1 122 ? -8.847 -3.020 14.601 1.00 93.56 122 VAL A CA 1
ATOM 934 C C . VAL A 1 122 ? -7.498 -3.392 13.996 1.00 93.56 122 VAL A C 1
ATOM 936 O O . VAL A 1 122 ? -7.375 -3.522 12.779 1.00 93.56 122 VAL A O 1
ATOM 939 N N . LEU A 1 123 ? -6.494 -3.620 14.834 1.00 93.12 123 LEU A N 1
ATOM 940 C CA . LEU A 1 123 ? -5.166 -4.026 14.384 1.00 93.12 123 LEU A CA 1
ATOM 941 C C . LEU A 1 123 ? -4.856 -5.462 14.768 1.00 93.12 123 LEU A C 1
ATOM 943 O O . LEU A 1 123 ? -5.049 -5.861 15.914 1.00 93.12 123 LEU A O 1
ATOM 947 N N . LYS A 1 124 ? -4.343 -6.228 13.803 1.00 94.50 124 LYS A N 1
ATOM 948 C CA . LYS A 1 124 ? -3.876 -7.599 14.026 1.00 94.50 124 LYS A CA 1
ATOM 949 C C . LYS A 1 124 ? -2.357 -7.618 13.979 1.00 94.50 124 LYS A C 1
ATOM 951 O O . LYS A 1 124 ? -1.745 -7.225 12.987 1.00 94.50 124 LYS A O 1
ATOM 956 N N . LEU A 1 125 ? -1.768 -8.061 15.080 1.00 90.88 125 LEU A N 1
ATOM 957 C CA . LEU A 1 125 ? -0.334 -8.089 15.337 1.00 90.88 125 LEU A CA 1
ATOM 958 C C . LEU A 1 125 ? 0.037 -9.459 15.900 1.00 90.88 125 LEU A C 1
ATOM 960 O O . LEU A 1 125 ? -0.783 -10.137 16.521 1.00 90.88 125 LEU A O 1
ATOM 964 N N . THR A 1 126 ? 1.292 -9.854 15.725 1.00 89.88 126 THR A N 1
ATOM 965 C CA . THR A 1 126 ? 1.870 -10.956 16.503 1.00 89.88 126 THR A CA 1
ATOM 966 C C . THR A 1 126 ? 2.249 -10.478 17.908 1.00 89.88 126 THR A C 1
ATOM 968 O O . THR A 1 126 ? 2.500 -9.290 18.113 1.00 89.88 126 THR A O 1
ATOM 971 N N . GLN A 1 127 ? 2.363 -11.401 18.872 1.00 84.62 127 GLN A N 1
ATOM 972 C CA . GLN A 1 127 ? 2.793 -11.058 20.237 1.00 84.62 127 GLN A CA 1
ATOM 973 C C . GLN A 1 127 ? 4.151 -10.338 20.250 1.00 84.62 127 GLN A C 1
ATOM 975 O O . GLN A 1 127 ? 4.313 -9.349 20.950 1.00 84.62 127 GLN A O 1
ATOM 980 N N . SER A 1 128 ? 5.106 -10.769 19.421 1.00 84.31 128 SER A N 1
ATOM 981 C CA . SER A 1 128 ? 6.421 -10.124 19.346 1.00 84.31 128 SER A CA 1
ATOM 982 C C . SER A 1 128 ? 6.357 -8.689 18.825 1.00 84.31 128 SER A C 1
ATOM 984 O O . SER A 1 128 ? 7.096 -7.841 19.306 1.00 84.31 128 SER A O 1
ATOM 986 N N . GLN A 1 129 ? 5.470 -8.398 17.866 1.00 83.75 129 GLN A N 1
ATOM 987 C CA . GLN A 1 129 ? 5.280 -7.024 17.391 1.00 83.75 129 GLN A CA 1
ATOM 988 C C . GLN A 1 129 ? 4.652 -6.146 18.476 1.00 83.75 129 GLN A C 1
ATOM 990 O O . GLN A 1 129 ? 5.027 -4.989 18.607 1.00 83.75 129 GLN A O 1
ATOM 995 N N . TYR A 1 130 ? 3.732 -6.692 19.272 1.00 77.81 130 TYR A N 1
ATOM 996 C CA . TYR A 1 130 ? 3.162 -5.979 20.412 1.00 77.81 130 TYR A CA 1
ATOM 997 C C . TYR A 1 130 ? 4.236 -5.634 21.461 1.00 77.81 130 TYR A C 1
ATOM 999 O O . TYR A 1 130 ? 4.395 -4.470 21.828 1.00 77.81 130 TYR A O 1
ATOM 1007 N N . ASP A 1 131 ? 5.038 -6.625 21.863 1.00 75.81 131 ASP A N 1
ATOM 1008 C CA . ASP A 1 131 ? 6.056 -6.479 22.911 1.00 75.81 131 ASP A CA 1
ATOM 1009 C C . ASP A 1 131 ? 7.186 -5.501 22.522 1.00 75.81 131 ASP A C 1
ATOM 1011 O O . ASP A 1 131 ? 7.680 -4.746 23.362 1.00 75.81 131 ASP A O 1
ATOM 1015 N N . GLU A 1 132 ? 7.610 -5.490 21.250 1.00 68.12 132 GLU A N 1
ATOM 1016 C CA . GLU A 1 132 ? 8.640 -4.562 20.756 1.00 68.12 132 GLU A CA 1
ATOM 1017 C C . GLU A 1 132 ? 8.196 -3.094 20.883 1.00 68.1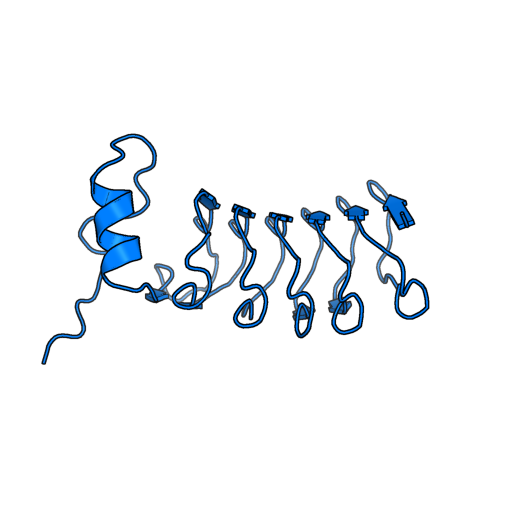2 132 GLU A C 1
ATOM 1019 O O . GLU A 1 132 ? 9.017 -2.226 21.193 1.00 68.12 132 GLU A O 1
ATOM 1024 N N . HIS A 1 133 ? 6.904 -2.812 20.703 1.00 60.62 133 HIS A N 1
ATOM 1025 C CA . HIS A 1 133 ? 6.374 -1.450 20.667 1.00 60.62 133 HIS A CA 1
ATOM 1026 C C . HIS A 1 133 ? 5.977 -0.887 22.038 1.00 60.62 133 HIS A C 1
ATOM 1028 O O . HIS A 1 133 ? 6.072 0.323 22.219 1.00 60.62 133 HIS A O 1
ATOM 1034 N N . GLU A 1 134 ? 5.641 -1.716 23.034 1.00 56.69 134 GLU A N 1
ATOM 1035 C CA . GLU A 1 134 ? 5.470 -1.238 24.421 1.00 56.69 134 GLU A CA 1
ATOM 1036 C C . GLU A 1 134 ? 6.781 -0.707 25.037 1.00 56.69 134 GLU A C 1
ATOM 1038 O O . GLU A 1 134 ? 6.763 0.075 25.986 1.00 56.69 134 GLU A O 1
ATOM 1043 N N . SER A 1 135 ? 7.937 -1.125 24.510 1.00 47.19 135 SER A N 1
ATOM 1044 C CA . SER A 1 135 ? 9.253 -0.742 25.039 1.00 47.19 135 SER A CA 1
ATOM 1045 C C . SER A 1 135 ? 9.772 0.618 24.547 1.00 47.19 135 SER A C 1
ATOM 1047 O O . SER A 1 135 ? 10.720 1.159 25.127 1.00 47.19 135 SER A O 1
ATOM 1049 N N . ASP A 1 136 ? 9.153 1.185 23.508 1.00 48.25 136 ASP A N 1
ATOM 1050 C CA . ASP A 1 136 ? 9.567 2.434 22.867 1.00 48.25 136 ASP A CA 1
ATOM 1051 C C . ASP A 1 136 ? 8.558 3.546 23.216 1.00 48.25 136 ASP A C 1
ATOM 1053 O O . ASP A 1 136 ? 7.576 3.769 22.513 1.00 48.25 136 ASP A O 1
ATOM 1057 N N . ASN A 1 137 ? 8.789 4.233 24.346 1.00 43.44 137 ASN A N 1
ATOM 1058 C CA . ASN A 1 137 ? 7.949 5.292 24.953 1.00 43.44 137 ASN A CA 1
ATOM 1059 C C . ASN A 1 137 ? 7.760 6.573 24.085 1.00 43.44 137 ASN A C 1
ATOM 1061 O O . ASN A 1 137 ? 7.691 7.682 24.620 1.00 43.44 137 ASN A O 1
ATOM 1065 N N . GLY A 1 138 ? 7.760 6.474 22.755 1.00 43.25 138 GLY A N 1
ATOM 1066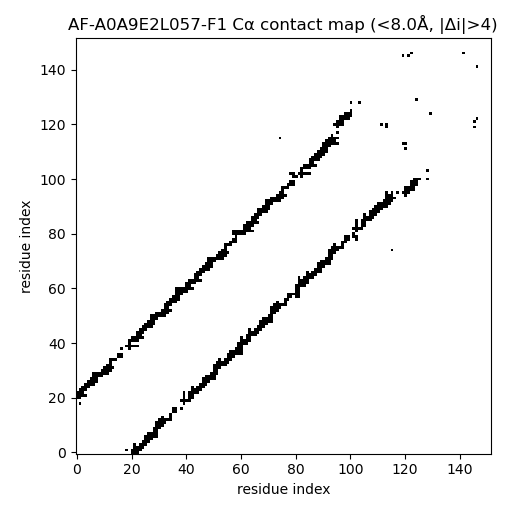 C CA . GLY A 1 138 ? 7.797 7.617 21.838 1.00 43.25 138 GLY A CA 1
ATOM 1067 C C . GLY A 1 138 ? 6.645 7.714 20.842 1.00 43.25 138 GLY A C 1
ATOM 1068 O O . GLY A 1 138 ? 6.374 8.816 20.375 1.00 43.25 138 GLY A O 1
ATOM 1069 N N . ASN A 1 139 ? 5.955 6.614 20.540 1.00 42.56 139 ASN A N 1
ATOM 1070 C CA . ASN A 1 139 ? 4.804 6.602 19.640 1.00 42.56 139 ASN A CA 1
ATOM 1071 C C . ASN A 1 139 ? 3.676 5.819 20.315 1.00 42.56 139 ASN A C 1
ATOM 1073 O O . ASN A 1 139 ? 3.599 4.602 20.164 1.00 42.56 139 ASN A O 1
ATOM 1077 N N . ASP A 1 140 ? 2.823 6.520 21.070 1.00 45.53 140 ASP A N 1
ATOM 1078 C CA . ASP A 1 140 ? 1.569 5.978 21.610 1.00 45.53 140 ASP A CA 1
ATOM 1079 C C . ASP A 1 140 ? 0.673 5.556 20.442 1.00 45.53 140 ASP A C 1
ATOM 1081 O O . ASP A 1 140 ? -0.114 6.323 19.887 1.00 45.53 140 ASP A O 1
ATOM 1085 N N . TRP A 1 141 ? 0.867 4.315 20.021 1.00 48.53 141 TRP A N 1
ATOM 1086 C CA . TRP A 1 141 ? 0.043 3.636 19.043 1.00 48.53 141 TRP A CA 1
ATOM 1087 C C . TRP A 1 141 ? -1.240 3.082 19.668 1.00 48.53 141 TRP A C 1
ATOM 1089 O O . TRP A 1 141 ? -2.248 2.910 18.987 1.00 48.53 141 TRP A O 1
ATOM 1099 N N . PHE A 1 142 ? -1.194 2.813 20.971 1.00 44.44 142 PHE A N 1
ATOM 1100 C CA . PHE A 1 142 ? -2.251 2.155 21.714 1.00 44.44 142 PHE A CA 1
ATOM 1101 C C . PHE A 1 142 ? -2.760 3.099 22.800 1.00 44.44 142 PHE A C 1
ATOM 1103 O O . PHE A 1 142 ? -2.036 3.400 23.748 1.00 44.44 142 PHE A O 1
ATOM 1110 N N . ALA A 1 143 ? -4.029 3.507 22.731 1.00 36.50 143 ALA A N 1
ATOM 1111 C CA . ALA A 1 143 ? -4.728 3.681 23.993 1.00 36.50 143 ALA A CA 1
ATOM 1112 C C . ALA A 1 143 ? -4.917 2.267 24.586 1.00 36.50 143 ALA A C 1
ATOM 1114 O O . ALA A 1 143 ? -5.201 1.332 23.834 1.00 36.50 143 ALA A O 1
ATOM 1115 N N . PRO A 1 144 ? -4.804 2.066 25.912 1.00 38.56 144 PRO A N 1
ATOM 1116 C CA . PRO A 1 144 ? -4.982 0.755 26.555 1.00 38.56 144 PRO A CA 1
ATOM 1117 C C . PRO A 1 144 ? -6.324 0.055 26.260 1.00 38.56 144 PRO A C 1
ATOM 1119 O O . PRO A 1 144 ? -6.508 -1.104 26.615 1.00 38.56 144 PRO A O 1
ATOM 1122 N N . GLU A 1 145 ? -7.271 0.760 25.640 1.00 42.69 145 GLU A N 1
ATOM 1123 C CA . GLU A 1 145 ? -8.614 0.289 25.302 1.00 42.69 145 GLU A CA 1
ATOM 1124 C C . GLU A 1 145 ? -8.717 -0.303 23.874 1.00 42.69 145 GLU A C 1
ATOM 1126 O O . GLU A 1 145 ? -9.717 -0.948 23.566 1.00 42.69 145 GLU A O 1
ATOM 1131 N N . ASP A 1 146 ? -7.694 -0.143 23.019 1.00 44.34 146 ASP A N 1
ATOM 1132 C CA . ASP A 1 146 ? -7.715 -0.536 21.594 1.00 44.34 146 ASP A CA 1
ATOM 1133 C C . ASP A 1 146 ? -7.350 -2.010 21.325 1.00 44.34 146 ASP A C 1
ATOM 1135 O O . ASP A 1 146 ? -7.550 -2.522 20.220 1.00 44.34 146 ASP A O 1
ATOM 1139 N N . VAL A 1 147 ? -6.833 -2.730 22.325 1.00 47.12 147 VAL A N 1
ATOM 1140 C CA . VAL A 1 147 ? -6.485 -4.151 22.196 1.00 47.12 147 VAL A CA 1
ATOM 1141 C C . VAL A 1 147 ? -7.607 -4.990 22.788 1.00 47.12 147 VAL A C 1
ATOM 1143 O O . VAL A 1 147 ? -7.638 -5.284 23.983 1.00 47.12 147 VAL A O 1
ATOM 1146 N N . VAL A 1 148 ? -8.544 -5.416 21.942 1.00 39.56 148 VAL A N 1
ATOM 1147 C CA . VAL A 1 148 ? -9.462 -6.495 22.321 1.00 39.56 148 VAL A CA 1
ATOM 1148 C C . VAL A 1 148 ? -8.653 -7.793 22.314 1.00 39.56 148 VAL A C 1
ATOM 1150 O O . VAL A 1 148 ? -8.509 -8.437 21.277 1.00 39.56 148 VAL A O 1
ATOM 1153 N N . ASP A 1 149 ? -8.082 -8.145 23.470 1.00 39.09 149 ASP A N 1
ATOM 1154 C CA . ASP A 1 149 ? -7.444 -9.438 23.727 1.00 39.09 149 ASP A CA 1
ATOM 1155 C C . ASP A 1 149 ? -8.465 -10.539 23.402 1.00 39.09 149 ASP A C 1
ATOM 1157 O O . ASP A 1 149 ? -9.399 -10.797 24.165 1.00 39.09 149 ASP A O 1
ATOM 1161 N N . SER A 1 150 ? -8.339 -11.183 22.239 1.00 33.12 150 SER A N 1
ATOM 1162 C CA . SER A 1 150 ? -9.090 -12.399 21.941 1.00 33.12 150 SER A CA 1
ATOM 1163 C C . SER A 1 150 ? -8.428 -13.574 22.664 1.00 33.12 150 SER A C 1
ATOM 1165 O O . SER A 1 150 ? -7.897 -14.490 22.036 1.00 33.12 150 SER A O 1
ATOM 1167 N N . LYS A 1 151 ? -8.449 -13.540 23.996 1.00 28.03 151 LYS A N 1
ATOM 1168 C CA . LYS A 1 151 ? -8.237 -14.713 24.841 1.00 28.03 151 LYS A CA 1
ATOM 1169 C C . LYS A 1 151 ? -9.588 -15.179 25.358 1.00 28.03 151 LYS A C 1
ATOM 1171 O O . LYS A 1 151 ? -10.122 -14.648 26.330 1.00 28.03 151 LYS A O 1
ATOM 1176 N N . VAL A 1 152 ? -10.121 -16.191 24.679 1.00 33.28 152 VAL A N 1
ATOM 1177 C CA . VAL A 1 152 ? -10.913 -17.244 25.323 1.00 33.28 152 VAL A CA 1
ATOM 1178 C C . VAL A 1 152 ? -10.005 -18.454 25.454 1.00 33.28 152 VAL A C 1
ATOM 1180 O O . VAL A 1 152 ? -9.330 -18.769 24.449 1.00 33.28 152 VAL A O 1
#

Nearest PDB structures (foldseek):
  3bz5-assembly1_A  TM=9.654E-01  e=3.038E-06  unclassified
  6nig-assembly2_D  TM=7.585E-01  e=5.614E-04  Homo sapiens
  4xgo-assembly1_A  TM=7.324E-01  e=3.311E-03  Anopheles gambiae
  4puf-assembly1_A  TM=8.157E-01  e=4.996E-02  Salmonella enterica subsp. enterica serovar Typhimurium str. 14028S
  2z7x-assembly1_A  TM=8.681E-01  e=1.278E-01  Homo sapiens

Mean predicted aligned error: 6.43 Å

Radius of gyration: 15.68 Å; Cα contacts (8 Å, |Δi|>4): 365; chains: 1; bounding box: 34×35×45 Å

Sequence (152 aa):
MGTLDCSNNQLTALDVANCANLTSLTCSDNEIEQLDLSNHQNLLGVECQNNQLSTLTLAGCSKLMVVKCQNNQLTNLDIDTCSELVRLYCYENQLTELDVSHNTKLRILECYGQKNGKGWLVLKLTQSQYDEHESDNGNDWFAPEDVVDSKV

Solvent-accessible surface area (backbone atoms only — not comparable to full-atom values): 8053 Å² total; per-residue (Å²): 134,30,76,48,78,61,47,74,47,82,42,57,66,66,90,56,82,89,49,56,62,28,31,34,41,35,48,24,42,28,47,27,38,53,45,74,40,45,75,25,51,58,21,34,34,42,35,46,26,43,29,46,26,49,42,62,41,41,59,49,17,41,50,20,29,36,43,34,44,25,44,29,48,26,52,58,66,68,48,68,51,20,47,47,22,31,35,40,36,46,22,37,19,24,33,52,53,43,65,48,53,60,27,78,53,50,79,44,79,42,61,57,69,35,70,41,90,75,63,73,64,43,73,42,67,39,71,68,61,52,58,62,50,74,72,48,95,79,64,88,84,64,62,92,82,65,67,80,76,88,76,128

Organism: NCBI:txid2838768

InterPro domains:
  IPR032675 Leucine-rich repeat domain superfamily [G3DSA:3.80.10.10] (1-129)
  IPR052574 Cell Division and Infection-Related Protein [PTHR47566] (3-111)